Protein AF-A0A7X4AL90-F1 (afdb_monomer_lite)

pLDDT: mean 94.66, std 8.19, range [49.62, 98.81]

Secondary structure (DSSP, 8-state):
--TTHHHHHHHHHHHHHHHHHHHT--GGGTT--SSTT-TTSPPHHHHHHHHHHHHHHHHHHHH----SS-SS-SS--HHHHHHHHHHHHHHHHHHHHT--HHHHT-----S--

Foldseek 3Di:
DAPCVVVLVVLVVVLVVVLVVLVPDFQVQQQDFPDPPDPVTDGNLRVLVCVQVVVQCCCCQFVVDHPPDDSAFPDSGSVSSSVSSVSSSVSSSVVVVPDHPVSVVDDHDDDDD

Sequence (113 aa):
MAHYQFLIDTYETERLKVLSVWSMFKDEHLPFRPHPTDPRGRSVHEQMVHQCVSENLWFMSILGIDVGAPPLPENETRLAFIERYAEDSGKRLDALRDKDDPWWEERVTFFEE

Structure (mmCIF, N/CA/C/O backbone):
data_AF-A0A7X4AL90-F1
#
_entry.id   AF-A0A7X4AL90-F1
#
loop_
_atom_site.group_PDB
_atom_site.id
_atom_site.type_symbol
_atom_site.label_atom_id
_atom_site.label_alt_id
_atom_site.label_comp_id
_atom_site.label_asym_id
_atom_site.label_entity_id
_atom_site.label_seq_id
_atom_site.pdbx_PDB_ins_code
_atom_site.Cartn_x
_atom_site.Cartn_y
_atom_site.Cartn_z
_atom_site.occupancy
_atom_site.B_iso_or_equiv
_atom_site.auth_seq_id
_atom_site.auth_comp_id
_atom_site.auth_asym_id
_atom_site.auth_atom_id
_atom_site.pdbx_PDB_model_num
ATOM 1 N N . MET A 1 1 ? -24.783 4.398 11.345 1.00 63.50 1 MET A N 1
ATOM 2 C CA . MET A 1 1 ? -23.427 4.324 10.763 1.00 63.50 1 MET A CA 1
ATOM 3 C C . MET A 1 1 ? -22.461 4.570 11.899 1.00 63.50 1 MET A C 1
ATOM 5 O O . MET A 1 1 ? -22.766 5.441 12.708 1.00 63.50 1 MET A O 1
ATOM 9 N N . ALA A 1 2 ? -21.390 3.785 12.007 1.00 80.12 2 ALA A N 1
ATOM 10 C CA . ALA A 1 2 ? -20.322 4.081 12.961 1.00 80.12 2 ALA A CA 1
ATOM 11 C C . ALA A 1 2 ? -19.741 5.473 12.654 1.00 80.12 2 ALA A C 1
ATOM 13 O O . ALA A 1 2 ? -19.715 5.869 11.483 1.00 80.12 2 ALA A O 1
ATOM 14 N N . HIS A 1 3 ? -19.325 6.221 13.679 1.00 92.56 3 HIS A N 1
ATOM 15 C CA . HIS A 1 3 ? -18.919 7.628 13.556 1.00 92.56 3 HIS A CA 1
ATOM 16 C C . HIS A 1 3 ? -17.796 7.811 12.516 1.00 92.56 3 HIS A C 1
ATOM 18 O O . HIS A 1 3 ? -17.826 8.745 11.715 1.00 92.56 3 HIS A O 1
ATOM 24 N N . TYR A 1 4 ? -16.881 6.842 12.447 1.00 96.25 4 TYR A N 1
ATOM 25 C CA . TYR A 1 4 ? -15.702 6.860 11.578 1.00 96.25 4 TYR A CA 1
ATOM 26 C C . TYR A 1 4 ? -15.822 6.000 10.309 1.00 96.25 4 TYR A C 1
ATOM 28 O O . TYR A 1 4 ? -14.840 5.823 9.589 1.00 96.25 4 TYR A O 1
ATOM 36 N N . GLN A 1 5 ? -17.022 5.508 9.969 1.00 95.81 5 GLN A N 1
ATOM 37 C CA . GLN A 1 5 ? -17.236 4.646 8.793 1.00 95.81 5 GLN A CA 1
ATOM 38 C C . GLN A 1 5 ? -16.711 5.270 7.488 1.00 95.81 5 GLN A C 1
ATOM 40 O O . GLN A 1 5 ? -16.151 4.574 6.647 1.00 95.81 5 GLN A O 1
ATOM 45 N N . PHE A 1 6 ? -16.830 6.591 7.333 1.00 96.44 6 PHE A N 1
ATOM 46 C CA . PHE A 1 6 ? -16.374 7.286 6.128 1.00 96.44 6 PHE A CA 1
ATOM 47 C C . PHE A 1 6 ? -14.857 7.159 5.890 1.00 96.44 6 PHE A C 1
ATOM 49 O O . PHE A 1 6 ? -14.424 7.186 4.738 1.00 96.44 6 PHE A O 1
ATOM 56 N N . LEU A 1 7 ? -14.045 7.010 6.947 1.00 97.00 7 LEU A N 1
ATOM 57 C CA . LEU A 1 7 ? -12.599 6.788 6.825 1.00 97.00 7 LEU A CA 1
ATOM 58 C C . LEU A 1 7 ? -12.312 5.396 6.257 1.00 97.00 7 LEU A C 1
ATOM 60 O O . LEU A 1 7 ? -11.470 5.253 5.371 1.00 97.00 7 LEU A O 1
ATOM 64 N N . ILE A 1 8 ? -13.061 4.394 6.721 1.00 97.94 8 ILE A N 1
ATOM 65 C CA . ILE A 1 8 ? -12.981 3.009 6.245 1.00 97.94 8 ILE A CA 1
ATOM 66 C C . ILE A 1 8 ? -13.399 2.941 4.772 1.00 97.94 8 ILE A C 1
ATOM 68 O O . ILE A 1 8 ? -12.663 2.395 3.953 1.00 97.94 8 ILE A O 1
ATOM 72 N N . ASP A 1 9 ? -14.529 3.558 4.417 1.00 98.25 9 ASP A N 1
ATOM 73 C CA . ASP A 1 9 ? -15.033 3.599 3.038 1.00 98.25 9 ASP A CA 1
ATOM 74 C C . ASP A 1 9 ? -14.050 4.332 2.103 1.00 98.25 9 ASP A C 1
ATOM 76 O O . ASP A 1 9 ? -13.812 3.924 0.961 1.00 98.25 9 ASP A O 1
ATOM 80 N N . THR A 1 10 ? -13.426 5.407 2.598 1.00 98.25 10 THR A N 1
ATOM 81 C CA . THR A 1 10 ? -12.379 6.124 1.859 1.00 98.25 10 THR A CA 1
ATOM 82 C C . THR A 1 10 ? -11.189 5.206 1.610 1.00 98.25 10 THR A C 1
ATOM 84 O O . THR A 1 10 ? -10.794 5.034 0.461 1.00 98.25 10 THR A O 1
ATOM 87 N N . TYR A 1 11 ? -10.656 4.549 2.641 1.00 98.38 11 TYR A N 1
ATOM 88 C CA . TYR A 1 11 ? -9.535 3.623 2.476 1.00 98.38 11 TYR A CA 1
ATOM 89 C C . TYR A 1 11 ? -9.873 2.466 1.521 1.00 98.38 11 TYR A C 1
ATOM 91 O O . TYR A 1 11 ? -9.080 2.137 0.635 1.00 98.38 11 TYR A O 1
ATOM 99 N N . GLU A 1 12 ? -11.081 1.902 1.632 1.00 98.56 12 GLU A N 1
ATOM 100 C CA . GLU A 1 12 ? -11.575 0.851 0.741 1.00 98.56 12 GLU A CA 1
ATOM 101 C C . GLU A 1 12 ? -11.578 1.283 -0.729 1.00 98.56 12 GLU A C 1
ATOM 103 O O . GLU A 1 12 ? -11.181 0.503 -1.597 1.00 98.56 12 GLU A O 1
ATOM 108 N N . THR A 1 13 ? -11.993 2.514 -1.024 1.00 98.50 13 THR A N 1
ATOM 109 C CA . THR A 1 13 ? -12.009 3.012 -2.405 1.00 98.50 13 THR A CA 1
ATOM 110 C C . THR A 1 13 ? -10.625 3.439 -2.895 1.00 98.50 13 THR A C 1
ATOM 112 O O . THR A 1 13 ? -10.277 3.146 -4.041 1.00 98.50 13 THR A O 1
ATOM 115 N N . GLU A 1 14 ? -9.804 4.075 -2.057 1.00 98.62 14 GLU A N 1
ATOM 116 C CA . GLU A 1 14 ? -8.461 4.528 -2.438 1.00 98.62 14 GLU A CA 1
ATOM 117 C C . GLU A 1 14 ? -7.518 3.354 -2.745 1.00 98.62 14 GLU A C 1
ATOM 119 O O . GLU A 1 14 ? -6.830 3.393 -3.769 1.00 98.62 14 GLU A O 1
ATOM 124 N N . ARG A 1 15 ? -7.555 2.251 -1.976 1.00 98.50 15 ARG A N 1
ATOM 125 C CA . ARG A 1 15 ? -6.749 1.053 -2.304 1.00 98.50 15 ARG A CA 1
ATOM 126 C C . ARG A 1 15 ? -7.088 0.488 -3.687 1.00 98.50 15 ARG A C 1
ATOM 128 O O . ARG A 1 15 ? -6.202 0.083 -4.439 1.00 98.50 15 ARG A O 1
ATOM 135 N N . LEU A 1 16 ? -8.371 0.503 -4.065 1.00 98.62 16 LEU A N 1
ATOM 136 C CA . LEU A 1 16 ? -8.823 0.013 -5.369 1.00 98.62 16 LEU A CA 1
ATOM 137 C C . LEU A 1 16 ? -8.396 0.949 -6.503 1.00 98.62 16 LEU A C 1
ATOM 139 O O . LEU A 1 16 ? -8.043 0.473 -7.581 1.00 98.62 16 LEU A O 1
ATOM 143 N N . LYS A 1 17 ? -8.367 2.266 -6.269 1.00 98.75 17 LYS A N 1
ATOM 144 C CA . LYS A 1 17 ? -7.841 3.236 -7.243 1.00 98.75 17 LYS A CA 1
ATOM 145 C C . LYS A 1 17 ? -6.348 3.028 -7.485 1.00 98.75 17 LYS A C 1
ATOM 147 O O . LYS A 1 17 ? -5.935 3.020 -8.643 1.00 98.75 17 LYS A O 1
ATOM 152 N N . VAL A 1 18 ? -5.561 2.794 -6.432 1.00 98.62 18 VAL A N 1
ATOM 153 C CA . VAL A 1 18 ? -4.129 2.462 -6.553 1.00 98.62 18 VAL A CA 1
ATOM 154 C C . VAL A 1 18 ? -3.943 1.213 -7.417 1.00 98.62 18 VAL A C 1
ATOM 156 O O . VAL A 1 18 ? -3.253 1.270 -8.436 1.00 98.62 18 VAL A O 1
ATOM 159 N N . LEU A 1 19 ? -4.631 0.116 -7.080 1.00 98.62 19 LEU A N 1
ATOM 160 C CA . LEU A 1 19 ? -4.582 -1.135 -7.847 1.00 98.62 19 LEU A CA 1
ATOM 161 C C . LEU A 1 19 ? -5.017 -0.943 -9.307 1.00 98.62 19 LEU A C 1
ATOM 163 O O . LEU A 1 19 ? -4.373 -1.455 -10.225 1.00 98.62 19 LEU A O 1
ATOM 167 N N . SER A 1 20 ? -6.076 -0.162 -9.538 1.00 98.56 20 SER A N 1
ATOM 168 C CA . SER A 1 20 ? -6.559 0.162 -10.880 1.00 98.56 20 SER A CA 1
ATOM 169 C C . SER A 1 20 ? -5.498 0.904 -11.689 1.00 98.56 20 SER A C 1
ATOM 171 O O . SER A 1 20 ? -5.243 0.528 -12.831 1.00 98.56 20 SER A O 1
ATOM 173 N N . VAL A 1 21 ? -4.842 1.917 -11.117 1.00 98.38 21 VAL A N 1
ATOM 174 C CA . VAL A 1 21 ? -3.761 2.652 -11.792 1.00 98.38 21 VAL A CA 1
ATOM 175 C C . VAL A 1 21 ? -2.581 1.726 -12.089 1.00 98.38 21 VAL A C 1
ATOM 177 O O . VAL A 1 21 ? -2.056 1.733 -13.200 1.00 98.38 21 VAL A O 1
ATOM 180 N N . TRP A 1 22 ? -2.189 0.872 -11.143 1.00 98.56 22 TRP A N 1
ATOM 181 C CA . TRP A 1 22 ? -1.081 -0.070 -11.334 1.00 98.56 22 TRP A CA 1
ATOM 182 C C . TRP A 1 22 ? -1.365 -1.096 -12.433 1.00 98.56 22 TRP A C 1
ATOM 184 O O . TRP A 1 22 ? -0.461 -1.480 -13.181 1.00 98.56 22 TRP A O 1
ATOM 194 N N . SER A 1 23 ? -2.630 -1.493 -12.593 1.00 98.00 23 SER A N 1
ATOM 195 C CA . SER A 1 23 ? -3.056 -2.413 -13.650 1.00 98.00 23 SER A CA 1
ATOM 196 C C . SER A 1 23 ? -2.869 -1.858 -15.069 1.00 98.00 23 SER A C 1
ATOM 198 O O . SER A 1 23 ? -2.767 -2.640 -16.011 1.00 98.00 23 SER A O 1
ATOM 200 N N . MET A 1 24 ? -2.762 -0.533 -15.222 1.00 98.25 24 MET A N 1
ATOM 201 C CA . MET A 1 24 ? -2.565 0.132 -16.516 1.00 98.25 24 MET A CA 1
ATOM 202 C C . MET A 1 24 ? -1.110 0.079 -17.008 1.00 98.25 24 MET A C 1
ATOM 204 O O . MET A 1 24 ? -0.840 0.388 -18.170 1.00 98.25 24 MET A O 1
ATOM 208 N N . PHE A 1 25 ? -0.161 -0.295 -16.146 1.00 98.06 25 PHE A N 1
ATOM 209 C CA . PHE A 1 25 ? 1.246 -0.423 -16.513 1.00 98.06 25 PHE A CA 1
ATOM 210 C C . PHE A 1 25 ? 1.592 -1.837 -16.994 1.00 98.06 25 PHE A C 1
ATOM 212 O O . PHE A 1 25 ? 0.819 -2.784 -16.869 1.00 98.06 25 PHE A O 1
ATOM 219 N N . LYS A 1 26 ? 2.801 -1.978 -17.530 1.00 98.31 26 LYS A N 1
ATOM 220 C CA . LYS A 1 26 ? 3.466 -3.246 -17.840 1.00 98.31 26 LYS A CA 1
ATOM 221 C C . LYS A 1 26 ? 4.832 -3.244 -17.165 1.00 98.31 26 LYS A C 1
ATOM 223 O O . LYS A 1 26 ? 5.321 -2.171 -16.810 1.00 98.31 26 LYS A O 1
ATOM 228 N N . ASP A 1 27 ? 5.472 -4.404 -17.059 1.00 98.56 27 ASP A N 1
ATOM 229 C CA . ASP A 1 27 ? 6.815 -4.501 -16.470 1.00 98.56 27 ASP A CA 1
ATOM 230 C C . ASP A 1 27 ? 7.836 -3.603 -17.194 1.00 98.56 27 ASP A C 1
ATOM 232 O O . ASP A 1 27 ? 8.637 -2.928 -16.556 1.00 98.56 27 ASP A O 1
ATOM 236 N N . GLU A 1 28 ? 7.730 -3.477 -18.522 1.00 98.38 28 GLU A N 1
ATOM 237 C CA . GLU A 1 28 ? 8.573 -2.581 -19.334 1.00 98.38 28 GLU A CA 1
ATOM 238 C C . GLU A 1 28 ? 8.415 -1.084 -18.993 1.00 98.38 28 GLU A C 1
ATOM 240 O O . GLU A 1 28 ? 9.302 -0.286 -19.291 1.00 98.38 28 GLU A O 1
ATOM 245 N N . HIS A 1 29 ? 7.312 -0.687 -18.346 1.00 98.06 29 HIS A N 1
ATOM 246 C CA . HIS A 1 29 ? 7.067 0.696 -17.925 1.00 98.06 29 HIS A CA 1
ATOM 247 C C . HIS A 1 29 ? 7.623 1.006 -16.529 1.00 98.06 29 HIS A C 1
ATOM 249 O O . HIS A 1 29 ? 7.748 2.179 -16.183 1.00 98.06 29 HIS A O 1
ATOM 255 N N . LEU A 1 30 ? 7.965 -0.005 -15.722 1.00 98.00 30 LEU A N 1
ATOM 256 C CA . LEU A 1 30 ? 8.472 0.180 -14.358 1.00 98.00 30 LEU A CA 1
ATOM 257 C C . LEU A 1 30 ? 9.668 1.149 -14.246 1.00 98.00 30 LEU A C 1
ATOM 259 O O . LEU A 1 30 ? 9.648 1.991 -13.342 1.00 98.00 30 LEU A O 1
ATOM 263 N N . PRO A 1 31 ? 10.673 1.127 -15.148 1.00 96.38 31 PRO A N 1
ATOM 264 C CA . PRO A 1 31 ? 11.797 2.058 -15.071 1.00 96.38 31 PRO A CA 1
ATOM 265 C C . PRO A 1 31 ? 11.479 3.466 -15.599 1.00 96.38 31 PRO A C 1
ATOM 267 O O . PRO A 1 31 ? 12.319 4.357 -15.462 1.00 96.38 31 PRO A O 1
ATOM 270 N N . PHE A 1 32 ? 10.307 3.698 -16.208 1.00 95.50 32 PHE A N 1
ATOM 271 C CA . PHE A 1 32 ? 9.968 4.996 -16.793 1.00 95.50 32 PHE A CA 1
ATOM 272 C C . PHE A 1 32 ? 9.973 6.095 -15.728 1.00 95.50 32 PHE A C 1
ATOM 274 O O . PHE A 1 32 ? 9.293 5.982 -14.706 1.00 95.50 32 PHE A O 1
ATOM 281 N N . ARG A 1 33 ? 10.698 7.184 -16.007 1.00 94.50 33 ARG A N 1
ATOM 282 C CA . ARG A 1 33 ? 10.691 8.420 -15.216 1.00 94.50 33 ARG A CA 1
ATOM 283 C C . ARG A 1 33 ? 10.067 9.547 -16.042 1.00 94.50 33 ARG A C 1
ATOM 285 O O . ARG A 1 33 ? 10.457 9.703 -17.199 1.00 94.50 33 ARG A O 1
ATOM 292 N N . PRO A 1 34 ? 9.188 10.385 -15.458 1.00 90.56 34 PRO A N 1
ATOM 293 C CA . PRO A 1 34 ? 8.608 11.527 -16.168 1.00 90.56 34 PRO A CA 1
ATOM 294 C C . PRO A 1 34 ?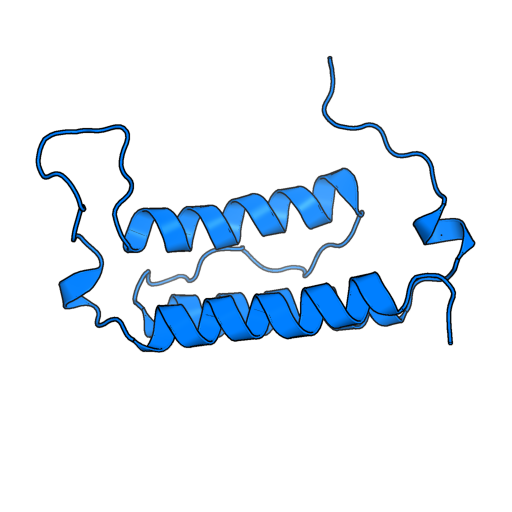 9.648 12.505 -16.728 1.00 90.56 34 PRO A C 1
ATOM 296 O O . PRO A 1 34 ? 9.463 13.044 -17.815 1.00 90.56 34 PRO A O 1
ATOM 299 N N . HIS A 1 35 ? 10.750 12.720 -16.001 1.00 91.69 35 HIS A N 1
ATOM 300 C CA . HIS A 1 35 ? 11.881 13.518 -16.462 1.00 91.69 35 HIS A CA 1
ATOM 301 C C . HIS A 1 35 ? 13.167 12.682 -16.356 1.00 91.69 35 HIS A C 1
ATOM 303 O O . HIS A 1 35 ? 13.513 12.248 -15.255 1.00 91.69 35 HIS A O 1
ATOM 309 N N . PRO A 1 36 ? 13.893 12.442 -17.465 1.00 84.69 36 PRO A N 1
ATOM 310 C CA . PRO A 1 36 ? 14.969 11.448 -17.514 1.00 84.69 36 PRO A CA 1
ATOM 311 C C . PRO A 1 36 ? 16.187 11.811 -16.657 1.00 84.69 36 PRO A C 1
ATOM 313 O O . PRO A 1 36 ? 16.951 10.930 -16.277 1.00 84.69 36 PRO A O 1
ATOM 316 N N . THR A 1 37 ? 16.376 13.095 -16.351 1.00 88.50 37 THR A N 1
ATOM 317 C CA . THR A 1 37 ? 17.543 13.597 -15.609 1.00 88.50 37 THR A CA 1
ATOM 318 C C . THR A 1 37 ? 17.188 14.298 -14.300 1.00 88.50 37 THR A C 1
ATOM 320 O O . THR A 1 37 ? 18.091 14.778 -13.623 1.00 88.50 37 THR A O 1
ATOM 323 N N . ASP A 1 38 ? 15.902 14.382 -13.929 1.00 90.56 38 ASP A N 1
ATOM 324 C CA . ASP A 1 38 ? 15.511 15.000 -12.655 1.00 90.56 38 ASP A CA 1
ATOM 325 C C . ASP A 1 38 ? 15.379 13.899 -11.595 1.00 90.56 38 ASP A C 1
ATOM 327 O O . ASP A 1 38 ? 14.434 13.104 -11.661 1.00 90.56 38 ASP A O 1
ATOM 331 N N . PRO A 1 39 ? 16.294 13.830 -10.614 1.00 84.00 39 PRO A N 1
ATOM 332 C CA . PRO A 1 39 ? 16.271 12.781 -9.604 1.00 84.00 39 PRO A CA 1
ATOM 333 C C . PRO A 1 39 ? 15.108 12.927 -8.611 1.00 84.00 39 PRO A C 1
ATOM 335 O O . PRO A 1 39 ? 14.835 11.991 -7.867 1.00 84.00 39 PRO A O 1
ATOM 338 N N . ARG A 1 40 ? 14.404 14.069 -8.581 1.00 89.44 40 ARG A N 1
ATOM 339 C CA . ARG A 1 40 ? 13.266 14.288 -7.669 1.00 89.44 40 ARG A CA 1
ATOM 340 C C . ARG A 1 40 ? 12.021 13.509 -8.089 1.00 89.44 40 ARG A C 1
ATOM 342 O O . ARG A 1 40 ? 11.214 13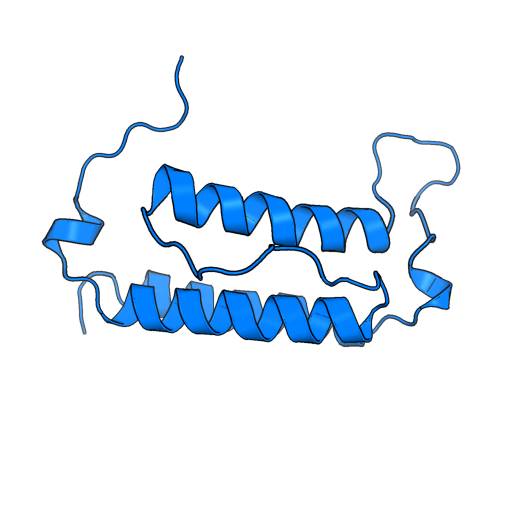.142 -7.240 1.00 89.44 40 ARG A O 1
ATOM 349 N N . GLY A 1 41 ? 11.838 13.290 -9.392 1.00 90.81 41 GLY A N 1
ATOM 350 C CA . GLY A 1 41 ? 10.715 12.516 -9.917 1.00 90.81 41 GLY A CA 1
ATOM 351 C C . GLY A 1 41 ? 10.978 11.025 -9.758 1.00 90.81 41 GLY A C 1
ATOM 352 O O . GLY A 1 41 ? 12.060 10.574 -10.117 1.00 90.81 41 GLY A O 1
ATOM 353 N N . ARG A 1 42 ? 10.003 10.264 -9.252 1.00 94.44 42 ARG A N 1
ATOM 354 C CA . ARG A 1 42 ? 10.111 8.806 -9.096 1.00 94.44 42 ARG A CA 1
ATOM 355 C C . ARG A 1 42 ? 9.748 8.056 -10.374 1.00 94.44 42 ARG A C 1
ATOM 357 O O . ARG A 1 42 ? 8.890 8.512 -11.133 1.00 94.44 42 ARG A O 1
ATOM 364 N N . SER A 1 43 ? 10.374 6.902 -10.589 1.00 96.88 43 SER A N 1
ATOM 365 C CA . SER A 1 43 ? 9.894 5.931 -11.574 1.00 96.88 43 SER A CA 1
ATOM 366 C C . SER A 1 43 ? 8.589 5.267 -11.121 1.00 96.88 43 SER A C 1
ATOM 368 O O . SER A 1 43 ? 8.205 5.362 -9.953 1.00 96.88 43 SER A O 1
ATOM 370 N N . VAL A 1 44 ? 7.902 4.567 -12.029 1.00 97.38 44 VAL A N 1
ATOM 371 C CA . VAL A 1 44 ? 6.708 3.775 -11.672 1.00 97.38 44 VAL A CA 1
ATOM 372 C C . VAL A 1 44 ? 7.057 2.731 -10.604 1.00 97.38 44 VAL A C 1
ATOM 374 O O . VAL A 1 44 ? 6.336 2.600 -9.619 1.00 97.38 44 VAL A O 1
ATOM 377 N N . HIS A 1 45 ? 8.202 2.059 -10.756 1.00 98.25 45 HIS A N 1
ATOM 378 C CA . HIS A 1 45 ? 8.738 1.124 -9.769 1.00 98.25 45 HIS A CA 1
ATOM 379 C C . HIS A 1 45 ? 8.918 1.764 -8.386 1.00 98.25 45 HIS A C 1
ATOM 381 O O . HIS A 1 45 ? 8.406 1.271 -7.386 1.00 98.25 45 HIS A O 1
ATOM 387 N N . GLU A 1 46 ? 9.605 2.907 -8.330 1.00 97.62 46 GLU A N 1
ATOM 388 C CA . GLU A 1 46 ? 9.866 3.624 -7.079 1.00 97.62 46 GLU A CA 1
ATOM 389 C C . GLU A 1 46 ? 8.572 4.098 -6.403 1.00 97.62 46 GLU A C 1
ATOM 391 O O . GLU A 1 46 ? 8.513 4.145 -5.176 1.00 97.62 46 GLU A O 1
ATOM 396 N N . GLN A 1 47 ? 7.526 4.426 -7.171 1.00 97.81 47 GLN A N 1
ATOM 397 C CA . GLN A 1 47 ? 6.208 4.736 -6.611 1.00 97.81 47 GLN A CA 1
ATOM 398 C C . GLN A 1 47 ? 5.533 3.502 -5.997 1.00 97.81 47 GLN A C 1
ATOM 400 O O . GLN A 1 47 ? 4.959 3.617 -4.917 1.00 97.81 47 GLN A O 1
ATOM 405 N N . MET A 1 48 ? 5.619 2.330 -6.639 1.00 98.62 48 MET A N 1
ATOM 406 C CA . MET A 1 48 ? 5.066 1.081 -6.092 1.00 98.62 48 MET A CA 1
ATOM 407 C C . MET A 1 48 ? 5.772 0.674 -4.795 1.00 98.62 48 MET A C 1
ATOM 409 O O . MET A 1 48 ? 5.105 0.406 -3.793 1.00 98.62 48 MET A O 1
ATOM 413 N N . VAL A 1 49 ? 7.109 0.720 -4.786 1.00 98.62 49 VAL A N 1
ATOM 414 C CA . VAL A 1 49 ? 7.928 0.480 -3.586 1.00 98.62 49 VAL A CA 1
ATOM 415 C C . VAL A 1 49 ? 7.546 1.454 -2.475 1.00 98.62 49 VAL A C 1
ATOM 417 O O . VAL A 1 49 ? 7.254 1.034 -1.356 1.00 98.62 49 VAL A O 1
ATOM 420 N N . HIS A 1 50 ? 7.505 2.754 -2.782 1.00 97.94 50 HIS A N 1
ATOM 421 C CA . HIS A 1 50 ? 7.163 3.780 -1.804 1.00 97.94 50 HIS A CA 1
ATOM 422 C C . HIS A 1 50 ? 5.764 3.570 -1.223 1.00 97.94 50 HIS A C 1
ATOM 424 O O . HIS A 1 50 ? 5.615 3.608 -0.008 1.00 97.94 50 HIS A O 1
ATOM 430 N N . GLN A 1 51 ? 4.748 3.319 -2.054 1.00 98.50 51 GLN A N 1
ATOM 431 C CA . GLN A 1 51 ? 3.391 3.074 -1.564 1.00 98.50 51 GLN A CA 1
ATOM 432 C C . GLN A 1 51 ? 3.353 1.883 -0.601 1.00 98.50 51 GLN A C 1
ATOM 434 O O . GLN A 1 51 ? 2.816 2.011 0.496 1.00 98.50 51 GLN A O 1
ATOM 439 N N . CYS A 1 52 ? 3.956 0.749 -0.974 1.00 98.56 52 CYS A N 1
ATOM 440 C CA . CYS A 1 52 ? 3.944 -0.454 -0.145 1.00 98.56 52 CYS A CA 1
ATOM 441 C C . CYS A 1 52 ? 4.655 -0.238 1.199 1.00 98.56 52 CYS A C 1
ATOM 443 O O . CYS A 1 52 ? 4.114 -0.575 2.252 1.00 98.56 52 CYS A O 1
ATOM 445 N N . VAL A 1 53 ? 5.855 0.348 1.173 1.00 98.31 53 VAL A N 1
ATOM 446 C CA . VAL A 1 53 ? 6.682 0.543 2.373 1.00 98.31 53 VAL A CA 1
ATOM 447 C C . VAL A 1 53 ? 6.113 1.638 3.270 1.00 98.31 53 VAL A C 1
ATOM 449 O O . VAL A 1 53 ? 5.954 1.419 4.469 1.00 98.31 53 VAL A O 1
ATOM 452 N N . SER A 1 54 ? 5.789 2.808 2.715 1.00 97.19 54 SER A N 1
ATOM 453 C CA . SER A 1 54 ? 5.296 3.940 3.503 1.00 97.19 54 SER A CA 1
ATOM 454 C C . SER A 1 54 ? 3.940 3.647 4.131 1.00 97.19 54 SER A C 1
ATOM 456 O O . SER A 1 54 ? 3.750 3.960 5.302 1.00 97.19 54 SER A O 1
ATOM 458 N N . GLU A 1 55 ? 3.018 3.013 3.401 1.00 97.75 55 GLU A N 1
ATOM 459 C CA . GLU A 1 55 ? 1.723 2.632 3.969 1.00 97.75 55 GLU A CA 1
ATOM 460 C C . GLU A 1 55 ? 1.891 1.586 5.076 1.00 97.75 55 GLU A C 1
ATOM 462 O O . GLU A 1 55 ? 1.280 1.714 6.133 1.00 97.75 55 GLU A O 1
ATOM 467 N N . ASN A 1 56 ? 2.766 0.593 4.887 1.00 98.19 56 ASN A N 1
ATOM 468 C CA . ASN A 1 56 ? 3.042 -0.393 5.927 1.00 98.19 56 ASN A CA 1
ATOM 469 C C . ASN A 1 56 ? 3.577 0.248 7.211 1.00 98.19 56 ASN A C 1
ATOM 471 O O . ASN A 1 56 ? 3.053 -0.006 8.292 1.00 98.19 56 ASN A O 1
ATOM 475 N N . LEU A 1 57 ? 4.587 1.113 7.090 1.00 95.94 57 LEU A N 1
ATOM 476 C CA . LEU A 1 57 ? 5.157 1.819 8.236 1.00 95.94 57 LEU A CA 1
ATOM 477 C C . LEU A 1 57 ? 4.133 2.734 8.906 1.00 95.94 57 LEU A C 1
ATOM 479 O O . LEU A 1 57 ? 4.105 2.817 10.128 1.00 95.94 57 LEU A O 1
ATOM 483 N N . TRP A 1 58 ? 3.269 3.390 8.133 1.00 94.44 58 TRP A N 1
ATOM 484 C CA . TRP A 1 58 ? 2.200 4.209 8.692 1.00 94.44 58 TRP A CA 1
ATOM 485 C C . TRP A 1 58 ? 1.217 3.381 9.523 1.00 94.44 58 TRP A C 1
ATOM 487 O O . TRP A 1 58 ? 0.933 3.724 10.668 1.00 94.44 58 TRP A O 1
ATOM 497 N N . PHE A 1 59 ? 0.722 2.271 8.970 1.00 96.50 59 PHE A N 1
ATOM 498 C CA . PHE A 1 59 ? -0.215 1.400 9.676 1.00 96.50 59 PHE A CA 1
ATOM 499 C C . PHE A 1 59 ? 0.409 0.787 10.930 1.00 96.50 59 PHE A C 1
ATOM 501 O O . PHE A 1 59 ? -0.240 0.778 11.971 1.00 96.50 59 PHE A O 1
ATOM 508 N N . MET A 1 60 ? 1.668 0.353 10.871 1.00 95.56 60 MET A N 1
ATOM 509 C CA . MET A 1 60 ? 2.356 -0.200 12.038 1.00 95.56 60 MET A CA 1
ATOM 510 C C . MET A 1 60 ? 2.623 0.862 13.110 1.00 95.56 60 MET A C 1
ATOM 512 O O . MET A 1 60 ? 2.299 0.646 14.274 1.00 95.56 60 MET A O 1
ATOM 516 N N . SER A 1 61 ? 3.199 2.005 12.732 1.00 91.56 61 SER A N 1
ATOM 517 C CA . SER A 1 61 ? 3.695 2.995 13.697 1.00 91.56 61 SER A CA 1
ATOM 518 C C . SER A 1 61 ? 2.614 3.928 14.234 1.00 91.56 61 SER A C 1
ATOM 520 O O . SER A 1 61 ? 2.704 4.346 15.382 1.00 91.56 61 SER A O 1
ATOM 522 N N . ILE A 1 62 ? 1.618 4.282 13.417 1.00 90.44 62 ILE A 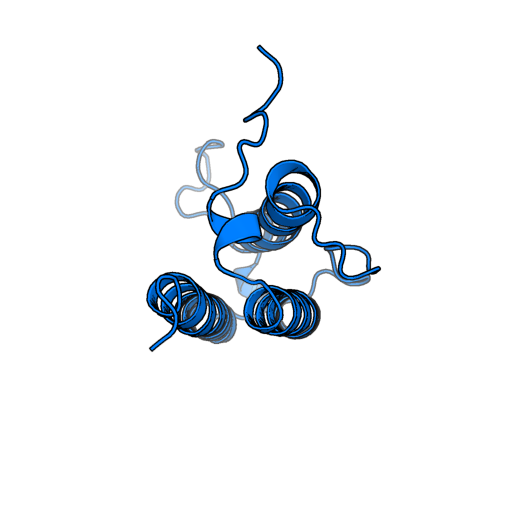N 1
ATOM 523 C CA . ILE A 1 62 ? 0.581 5.260 13.788 1.00 90.44 62 ILE A CA 1
ATOM 524 C C . ILE A 1 62 ? -0.722 4.565 14.176 1.00 90.44 62 ILE A C 1
ATOM 526 O O . ILE A 1 62 ? -1.387 5.000 15.108 1.00 90.44 62 ILE A O 1
ATOM 530 N N . LEU A 1 63 ? -1.088 3.485 13.480 1.00 93.25 63 LEU A N 1
ATOM 531 C CA . LEU A 1 63 ? -2.354 2.781 13.715 1.00 93.25 63 LEU A CA 1
ATOM 532 C C . LEU A 1 63 ? -2.176 1.474 14.505 1.00 93.25 63 LEU A C 1
ATOM 534 O O . LEU A 1 63 ? -3.163 0.840 14.865 1.00 93.25 63 LEU A O 1
ATOM 538 N N . GLY A 1 64 ? -0.945 1.033 14.782 1.00 94.69 64 GLY A N 1
ATOM 539 C CA . GLY A 1 64 ? -0.699 -0.227 15.491 1.00 94.69 64 GLY A CA 1
ATOM 540 C C . GLY A 1 64 ? -1.265 -1.463 14.776 1.00 94.69 64 GLY A C 1
ATOM 541 O O . GLY A 1 64 ? -1.602 -2.451 15.426 1.00 94.69 64 GLY A O 1
ATOM 542 N N . ILE A 1 65 ? -1.423 -1.407 13.450 1.00 97.38 65 ILE A N 1
ATOM 543 C CA . ILE A 1 65 ? -1.939 -2.502 12.623 1.00 97.38 65 ILE A CA 1
ATOM 544 C C . ILE A 1 65 ? -0.770 -3.123 11.860 1.00 97.38 65 ILE A C 1
ATOM 546 O O . ILE A 1 65 ? -0.201 -2.509 10.957 1.00 97.38 65 ILE A O 1
ATOM 550 N N . ASP A 1 66 ? -0.449 -4.366 12.209 1.00 97.81 66 ASP A N 1
ATOM 551 C CA . ASP A 1 66 ? 0.533 -5.197 11.516 1.00 97.81 66 ASP A CA 1
ATOM 552 C C . ASP A 1 66 ? -0.182 -6.325 10.756 1.00 97.81 66 ASP A C 1
ATOM 554 O O . ASP A 1 66 ? -1.018 -7.038 11.313 1.00 97.81 66 ASP A O 1
ATOM 558 N N . VAL A 1 67 ? 0.141 -6.476 9.471 1.00 97.62 67 VAL A N 1
ATOM 559 C CA . VAL A 1 67 ? -0.408 -7.527 8.596 1.00 97.62 67 VAL A CA 1
ATOM 560 C C . VAL A 1 67 ? 0.431 -8.810 8.600 1.00 97.62 67 VAL A C 1
ATOM 562 O O . VAL A 1 67 ? 0.039 -9.797 7.971 1.00 97.62 67 VAL A O 1
ATOM 565 N N . GLY A 1 68 ? 1.574 -8.809 9.294 1.00 97.19 68 GLY A N 1
ATOM 566 C CA . GLY A 1 68 ? 2.435 -9.973 9.498 1.00 97.19 68 GLY A CA 1
ATOM 567 C C . GLY A 1 68 ? 3.190 -10.431 8.248 1.00 97.19 68 GLY A C 1
ATOM 568 O O . GLY A 1 68 ? 3.549 -11.605 8.153 1.00 97.19 68 GLY A O 1
ATOM 569 N N . ALA A 1 69 ? 3.405 -9.541 7.276 1.00 96.06 69 ALA A N 1
ATOM 570 C CA . ALA A 1 69 ? 4.073 -9.846 6.013 1.00 96.06 69 ALA A CA 1
ATOM 571 C C . ALA A 1 69 ? 5.083 -8.750 5.624 1.00 96.06 69 ALA A C 1
ATOM 573 O O . ALA A 1 69 ? 4.888 -7.583 5.971 1.00 96.06 69 ALA A O 1
ATOM 574 N N . PRO A 1 70 ? 6.160 -9.089 4.886 1.00 97.38 70 PRO A N 1
ATOM 575 C CA . PRO A 1 70 ? 7.022 -8.082 4.278 1.00 97.38 70 PRO A CA 1
ATOM 576 C C . PRO A 1 70 ? 6.217 -7.214 3.298 1.00 97.38 70 PRO A C 1
ATOM 578 O O . PRO A 1 70 ? 5.487 -7.774 2.479 1.00 97.38 70 PRO A O 1
ATOM 581 N N . PRO A 1 71 ? 6.381 -5.877 3.310 1.00 97.12 71 PRO A N 1
ATOM 582 C CA . PRO A 1 71 ? 5.564 -4.986 2.486 1.00 97.12 71 PRO A CA 1
ATOM 583 C C . PRO A 1 71 ? 5.864 -5.095 0.988 1.00 97.12 71 PRO A C 1
ATOM 585 O O . PRO A 1 71 ? 5.049 -4.690 0.167 1.00 97.12 71 PRO A O 1
ATOM 588 N N . LEU A 1 72 ? 7.038 -5.609 0.616 1.00 98.56 72 LEU A N 1
ATOM 589 C CA . LEU A 1 72 ? 7.450 -5.767 -0.776 1.00 98.56 72 LEU A CA 1
ATOM 590 C C . LEU A 1 72 ? 7.282 -7.222 -1.231 1.00 98.56 72 LEU A C 1
ATOM 592 O O . LEU A 1 72 ? 7.460 -8.146 -0.429 1.00 98.56 72 LEU A O 1
ATOM 596 N N . PRO A 1 73 ? 6.941 -7.450 -2.510 1.00 98.25 73 PRO A N 1
ATOM 597 C CA . PRO A 1 73 ? 6.994 -8.785 -3.085 1.00 98.25 73 PRO A CA 1
ATOM 598 C C . PRO A 1 73 ? 8.444 -9.287 -3.169 1.00 98.25 73 PRO A C 1
ATOM 600 O O . PRO A 1 73 ? 9.381 -8.500 -3.250 1.00 98.25 73 PRO A O 1
ATOM 603 N N . GLU A 1 74 ? 8.631 -10.607 -3.216 1.00 97.06 74 GLU A N 1
ATOM 604 C CA . GLU A 1 74 ? 9.962 -11.213 -3.402 1.00 97.06 74 GLU A CA 1
ATOM 605 C C . GLU A 1 74 ? 10.564 -10.874 -4.775 1.00 97.06 74 GLU A C 1
ATOM 607 O O . GLU A 1 74 ? 11.763 -10.640 -4.898 1.00 97.06 74 GLU A O 1
ATOM 612 N N . ASN A 1 75 ? 9.715 -10.812 -5.805 1.00 97.56 75 ASN A N 1
ATOM 613 C CA . ASN A 1 75 ? 10.087 -10.385 -7.148 1.00 97.56 75 ASN A CA 1
ATOM 614 C C . ASN A 1 75 ? 9.327 -9.106 -7.490 1.00 97.56 75 ASN A C 1
ATOM 616 O O . ASN A 1 75 ? 8.101 -9.125 -7.558 1.00 97.56 75 ASN A O 1
ATOM 620 N N . GLU A 1 76 ? 10.038 -8.019 -7.768 1.00 98.19 76 GLU A N 1
ATOM 621 C CA . GLU A 1 76 ? 9.468 -6.687 -8.018 1.00 98.19 76 GLU A CA 1
ATOM 622 C C . GLU A 1 76 ? 8.886 -6.527 -9.441 1.00 98.19 76 GLU A C 1
ATOM 624 O O . GLU A 1 76 ? 9.145 -5.566 -10.164 1.00 98.19 76 GLU A O 1
ATOM 629 N N . THR A 1 77 ? 8.068 -7.496 -9.860 1.00 98.62 77 THR A N 1
ATOM 630 C CA . THR A 1 77 ? 7.237 -7.396 -11.069 1.00 98.62 77 THR A CA 1
ATOM 631 C C . THR A 1 77 ? 5.950 -6.638 -10.762 1.00 98.62 77 THR A C 1
ATOM 633 O O . THR A 1 77 ? 5.448 -6.656 -9.636 1.00 98.62 77 THR A O 1
ATOM 636 N N . ARG A 1 78 ? 5.348 -6.023 -11.781 1.00 98.38 78 ARG A N 1
ATOM 637 C CA . ARG A 1 78 ? 4.073 -5.307 -11.661 1.00 98.38 78 ARG A CA 1
ATOM 638 C C . ARG A 1 78 ? 2.984 -6.189 -11.049 1.00 98.38 78 ARG A C 1
ATOM 640 O O . ARG A 1 78 ? 2.235 -5.721 -10.196 1.00 98.38 78 ARG A O 1
ATOM 647 N N . LEU A 1 79 ? 2.864 -7.441 -11.500 1.00 98.56 79 LEU A N 1
ATOM 648 C CA . LEU A 1 79 ? 1.838 -8.352 -10.984 1.00 98.56 79 LEU A CA 1
ATOM 649 C C . LEU A 1 79 ? 2.076 -8.676 -9.507 1.00 98.56 79 LEU A C 1
ATOM 651 O O . LEU A 1 79 ? 1.143 -8.589 -8.718 1.00 98.56 79 LEU A O 1
ATOM 655 N N . ALA A 1 80 ? 3.320 -8.958 -9.125 1.00 98.75 80 ALA A N 1
ATOM 656 C CA . ALA A 1 80 ? 3.649 -9.272 -7.742 1.00 98.75 80 ALA A CA 1
ATOM 657 C C . ALA A 1 80 ? 3.429 -8.074 -6.797 1.00 98.75 80 ALA A C 1
ATOM 659 O O . ALA A 1 80 ? 2.953 -8.261 -5.679 1.00 98.75 80 ALA A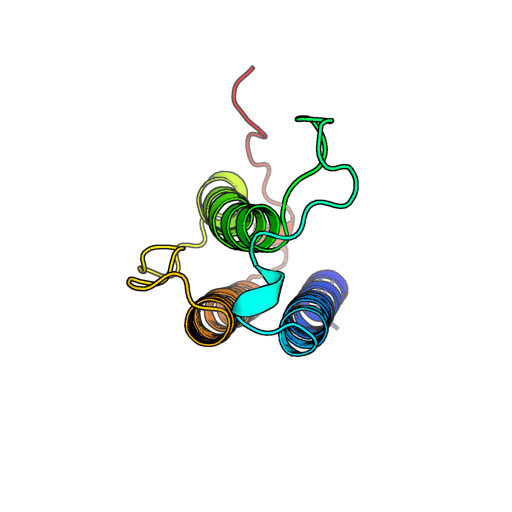 O 1
ATOM 660 N N . PHE A 1 81 ? 3.690 -6.838 -7.247 1.00 98.81 81 PHE A N 1
ATOM 661 C CA . PHE A 1 81 ? 3.306 -5.634 -6.497 1.00 98.81 81 PHE A CA 1
ATOM 662 C C . PHE A 1 81 ? 1.793 -5.535 -6.298 1.00 98.81 81 PHE A C 1
ATOM 664 O O . PHE A 1 81 ? 1.343 -5.252 -5.192 1.00 98.81 81 PHE A O 1
ATOM 671 N N . ILE A 1 82 ? 1.006 -5.776 -7.352 1.00 98.75 82 ILE A N 1
ATOM 672 C CA . ILE A 1 82 ? -0.463 -5.762 -7.285 1.00 98.75 82 ILE A CA 1
ATOM 673 C C . ILE A 1 82 ? -0.969 -6.810 -6.290 1.00 98.75 82 ILE A C 1
ATOM 675 O O . ILE A 1 82 ? -1.819 -6.488 -5.466 1.00 98.75 82 ILE A O 1
ATOM 679 N N . GLU A 1 83 ? -0.446 -8.035 -6.342 1.00 98.69 83 GLU A N 1
ATOM 680 C CA . GLU A 1 83 ? -0.846 -9.127 -5.448 1.00 98.69 83 GLU A CA 1
ATOM 681 C C . GLU A 1 83 ? -0.501 -8.818 -3.987 1.00 98.69 83 GLU A C 1
ATOM 683 O O . GLU A 1 83 ? -1.393 -8.849 -3.137 1.00 98.69 83 GLU A O 1
ATOM 688 N N . ARG A 1 84 ? 0.754 -8.434 -3.702 1.00 98.75 84 ARG A N 1
ATOM 689 C CA . ARG A 1 84 ? 1.200 -8.061 -2.349 1.00 98.75 84 ARG A CA 1
ATOM 690 C C . ARG A 1 84 ? 0.391 -6.887 -1.800 1.00 98.75 84 ARG A C 1
ATOM 692 O O . ARG A 1 84 ? -0.122 -6.965 -0.687 1.00 98.75 84 ARG A O 1
ATOM 699 N N . TYR A 1 85 ? 0.227 -5.818 -2.580 1.00 98.75 85 TYR A N 1
ATOM 700 C CA . TYR A 1 85 ? -0.514 -4.640 -2.131 1.00 98.75 85 TYR A CA 1
ATOM 701 C C . TYR A 1 85 ? -2.003 -4.936 -1.916 1.00 98.75 85 TYR A C 1
ATOM 703 O O . TYR A 1 85 ? -2.581 -4.476 -0.931 1.00 98.75 85 TYR A O 1
ATOM 711 N N . ALA A 1 86 ? -2.637 -5.713 -2.800 1.00 98.81 86 ALA A N 1
ATOM 712 C CA . ALA A 1 86 ? -4.041 -6.090 -2.653 1.00 98.81 86 ALA A CA 1
ATOM 713 C C . ALA A 1 86 ? -4.283 -6.940 -1.399 1.00 98.81 86 ALA A C 1
ATOM 715 O O . ALA A 1 86 ? -5.266 -6.707 -0.694 1.00 98.81 86 ALA A O 1
ATOM 716 N N . GLU A 1 87 ? -3.391 -7.893 -1.115 1.00 98.69 87 GLU A N 1
ATOM 717 C CA . GLU A 1 87 ? -3.456 -8.730 0.084 1.00 98.69 87 GLU A CA 1
ATOM 718 C C . GLU A 1 87 ? -3.302 -7.884 1.356 1.00 98.69 87 GLU A C 1
ATOM 720 O O . GLU A 1 87 ? -4.174 -7.898 2.228 1.00 98.69 87 GLU A O 1
ATOM 725 N N . ASP A 1 88 ? -2.219 -7.114 1.447 1.00 98.75 88 ASP A N 1
ATOM 726 C CA . ASP A 1 88 ? -1.879 -6.367 2.657 1.00 98.75 88 ASP A CA 1
ATOM 727 C C . ASP A 1 88 ? -2.890 -5.243 2.930 1.00 98.75 88 ASP A C 1
ATOM 729 O O . ASP A 1 88 ? -3.358 -5.089 4.059 1.00 98.75 88 ASP A O 1
ATOM 733 N N . SER A 1 89 ? -3.290 -4.482 1.902 1.00 98.75 89 SER A N 1
ATOM 734 C CA . SER A 1 89 ? -4.311 -3.433 2.054 1.00 98.75 89 SER A CA 1
ATOM 735 C C . SER A 1 89 ? -5.697 -4.002 2.380 1.00 98.75 89 SER A C 1
ATOM 737 O O . SER A 1 89 ? -6.473 -3.369 3.093 1.00 98.75 89 SER A O 1
ATOM 739 N N . GLY A 1 90 ? -6.011 -5.217 1.915 1.00 98.75 90 GLY A N 1
ATOM 740 C CA . GLY A 1 90 ? -7.220 -5.939 2.313 1.00 98.75 90 GLY A CA 1
ATOM 741 C C . GLY A 1 90 ? -7.221 -6.283 3.804 1.00 98.75 90 GLY A C 1
ATOM 742 O O . GLY A 1 90 ? -8.165 -5.939 4.508 1.00 98.75 90 GLY A O 1
ATOM 743 N N . LYS A 1 91 ? -6.125 -6.864 4.309 1.00 98.75 91 LYS A N 1
ATOM 744 C CA . LYS A 1 91 ? -5.971 -7.177 5.743 1.00 98.75 91 LYS A CA 1
ATOM 745 C C . LYS A 1 91 ? -6.055 -5.929 6.622 1.00 98.75 91 LYS A C 1
ATOM 747 O O . LYS A 1 91 ? -6.682 -5.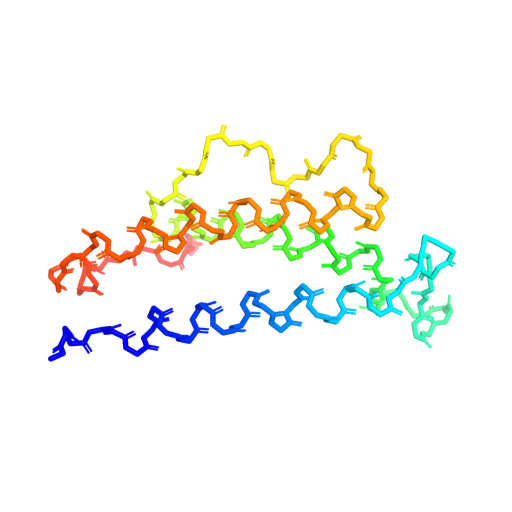962 7.677 1.00 98.75 91 LYS A O 1
ATOM 752 N N . ARG A 1 92 ? -5.457 -4.817 6.181 1.00 98.62 92 ARG A N 1
ATOM 753 C CA . ARG A 1 92 ? -5.575 -3.513 6.857 1.00 98.62 92 ARG A CA 1
ATOM 754 C C . ARG A 1 92 ? -7.020 -3.031 6.903 1.00 98.62 92 ARG A C 1
ATOM 756 O O . ARG A 1 92 ? -7.468 -2.590 7.954 1.00 98.62 92 ARG A O 1
ATOM 763 N N . LEU A 1 93 ? -7.752 -3.133 5.792 1.00 98.69 93 LEU A N 1
ATOM 764 C CA . LEU A 1 93 ? -9.160 -2.739 5.728 1.00 98.69 93 LEU A CA 1
ATOM 765 C C . LEU A 1 93 ? -10.017 -3.551 6.704 1.00 98.69 93 LEU A C 1
ATOM 767 O O . LEU A 1 93 ? -10.830 -2.971 7.420 1.00 98.69 93 LEU A O 1
ATOM 771 N N . ASP A 1 94 ? -9.820 -4.866 6.755 1.00 98.50 94 ASP A N 1
ATOM 772 C CA . ASP A 1 94 ? -10.541 -5.727 7.693 1.00 98.50 94 ASP A CA 1
ATOM 773 C C . ASP A 1 94 ? -10.196 -5.365 9.145 1.00 98.50 94 ASP A C 1
ATOM 775 O O . ASP A 1 94 ? -11.095 -5.160 9.956 1.00 98.50 94 ASP A O 1
ATOM 779 N N . ALA A 1 95 ? -8.915 -5.129 9.451 1.00 98.19 95 ALA A N 1
ATOM 780 C CA . ALA A 1 95 ? -8.496 -4.678 10.777 1.00 98.19 95 ALA A CA 1
ATOM 781 C C . ALA A 1 95 ? -9.096 -3.318 11.181 1.00 98.19 95 ALA A C 1
ATOM 783 O O . ALA A 1 95 ? -9.377 -3.116 12.360 1.00 98.19 95 ALA A O 1
ATOM 784 N N . LEU A 1 96 ? -9.290 -2.388 10.235 1.00 97.81 96 LEU A N 1
ATOM 785 C CA . LEU A 1 96 ? -9.941 -1.094 10.483 1.00 97.81 96 LEU A CA 1
ATOM 786 C C . LEU A 1 96 ? -11.445 -1.235 10.753 1.00 97.81 96 LEU A C 1
ATOM 788 O O . LEU A 1 96 ? -11.992 -0.474 11.549 1.00 97.81 96 LEU A O 1
ATOM 792 N N . ARG A 1 97 ? -12.116 -2.198 10.109 1.00 97.25 97 ARG A N 1
ATOM 793 C CA . ARG A 1 97 ? -13.548 -2.484 10.322 1.00 97.25 97 ARG A CA 1
ATOM 794 C C . ARG A 1 97 ? -13.845 -3.010 11.724 1.00 97.25 97 ARG A C 1
ATOM 796 O O . ARG A 1 97 ? -14.948 -2.797 12.217 1.00 97.25 97 ARG A O 1
ATOM 803 N N . ASP A 1 98 ? -12.860 -3.633 12.362 1.00 96.38 98 ASP A N 1
ATOM 804 C CA . ASP A 1 98 ? -12.973 -4.176 13.717 1.00 96.38 98 ASP A CA 1
ATOM 805 C C . ASP A 1 98 ? -12.713 -3.132 14.825 1.00 96.38 98 ASP A C 1
ATOM 807 O O . ASP A 1 98 ? -12.790 -3.465 16.009 1.00 96.38 98 ASP A O 1
ATOM 811 N N . LYS A 1 99 ? -12.381 -1.878 14.480 1.00 95.94 99 LYS A N 1
ATOM 812 C CA . LYS A 1 99 ? -12.076 -0.817 15.457 1.00 95.94 99 LYS A CA 1
ATOM 813 C C . LYS A 1 99 ? -13.321 -0.070 15.920 1.00 95.94 99 LYS A C 1
ATOM 815 O O . LYS A 1 99 ? -14.199 0.252 15.121 1.00 95.94 99 LYS A O 1
ATOM 820 N N . ASP A 1 100 ? -13.361 0.248 17.210 1.00 95.06 100 ASP A N 1
ATOM 821 C CA . ASP A 1 100 ? -14.426 1.019 17.844 1.00 95.06 100 ASP A CA 1
ATOM 822 C C . ASP A 1 100 ? -14.086 2.517 17.938 1.00 95.06 100 ASP A C 1
ATOM 824 O O . ASP A 1 100 ? -12.949 2.937 17.726 1.00 95.06 100 ASP A O 1
ATOM 828 N N . ASP A 1 101 ? -15.094 3.344 18.228 1.00 94.75 101 ASP A N 1
ATOM 829 C CA . ASP A 1 101 ? -14.936 4.804 18.293 1.00 94.75 101 ASP A CA 1
ATOM 830 C C . ASP A 1 101 ? -13.823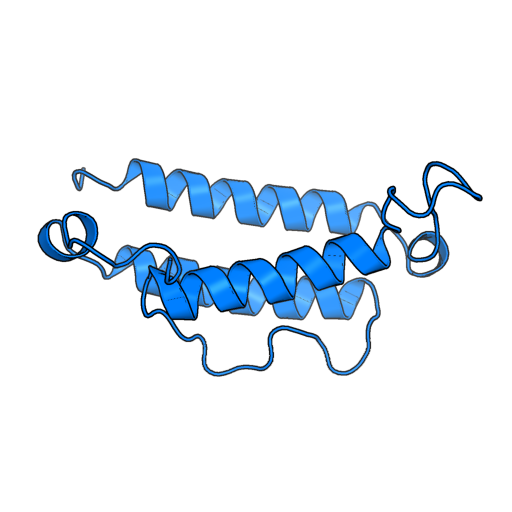 5.253 19.275 1.00 94.75 101 ASP A C 1
ATOM 832 O O . ASP A 1 101 ? -13.041 6.125 18.896 1.00 94.75 101 ASP A O 1
ATOM 836 N N . PRO A 1 102 ? -13.654 4.653 20.477 1.00 94.75 102 PRO A N 1
ATOM 837 C CA . PRO A 1 102 ? -12.528 4.973 21.357 1.00 94.75 102 PRO A CA 1
ATOM 838 C C . PRO A 1 102 ? -11.144 4.753 20.736 1.00 94.75 102 PRO A C 1
ATOM 840 O O . PRO A 1 102 ? -10.252 5.559 20.989 1.00 94.75 102 PRO A O 1
ATOM 843 N N . TRP A 1 103 ? -10.950 3.704 19.927 1.00 95.38 103 TRP A N 1
ATOM 844 C CA . TRP A 1 103 ? -9.683 3.484 19.220 1.00 95.38 103 TRP A CA 1
ATOM 845 C C . TRP A 1 103 ? -9.409 4.589 18.193 1.00 95.38 103 TRP A C 1
ATOM 847 O O . TRP A 1 103 ? -8.289 5.081 18.094 1.00 95.38 103 TRP A O 1
ATOM 857 N N . TRP A 1 104 ? -10.437 5.030 17.461 1.00 94.38 104 TRP A N 1
ATOM 858 C CA . TRP A 1 104 ? -10.314 6.137 16.502 1.00 94.38 104 TRP A CA 1
ATOM 859 C C . TRP A 1 104 ? -10.019 7.485 17.172 1.00 94.38 104 TRP A C 1
ATOM 861 O O . TRP A 1 104 ? -9.420 8.366 16.555 1.00 94.38 104 TRP A O 1
ATOM 871 N N . GLU A 1 105 ? -10.443 7.652 18.424 1.00 94.19 105 GLU A N 1
ATOM 872 C CA . GLU A 1 105 ? -10.254 8.865 19.228 1.00 94.19 105 GLU A CA 1
ATOM 873 C C . GLU A 1 105 ? -8.973 8.840 20.075 1.00 94.19 105 GLU A C 1
ATOM 875 O O . GLU A 1 105 ? -8.652 9.824 20.756 1.00 94.19 105 GLU A O 1
ATOM 880 N N . GLU A 1 106 ? -8.227 7.733 20.038 1.00 92.88 106 GLU A N 1
ATOM 881 C CA . GLU A 1 106 ? -6.986 7.577 20.779 1.00 92.88 106 GLU A CA 1
ATOM 882 C C . GLU A 1 106 ? -5.931 8.589 20.311 1.00 92.88 106 GLU A C 1
ATOM 884 O O . GLU A 1 106 ? -5.715 8.838 19.123 1.00 92.88 106 GLU A O 1
ATOM 889 N N . ARG A 1 107 ? -5.230 9.187 21.278 1.00 90.19 107 ARG A N 1
ATOM 890 C CA . ARG A 1 107 ? -4.100 10.067 20.984 1.00 90.19 107 ARG A CA 1
ATOM 891 C C . ARG A 1 107 ? -2.850 9.232 20.767 1.00 90.19 107 ARG A C 1
ATOM 893 O O . ARG A 1 107 ? -2.323 8.663 21.717 1.00 90.19 107 ARG A O 1
ATOM 900 N N . VAL A 1 108 ? -2.340 9.258 19.543 1.00 87.06 108 VAL A N 1
ATOM 901 C CA . VAL A 1 108 ? -1.073 8.625 19.167 1.00 87.06 108 VAL A CA 1
ATOM 902 C C . VAL A 1 108 ? 0.012 9.675 18.929 1.00 87.06 108 VAL A C 1
ATOM 904 O O . VAL A 1 108 ? -0.270 10.794 18.492 1.00 87.06 108 VAL A O 1
ATOM 907 N N . THR A 1 109 ? 1.264 9.332 19.223 1.00 81.56 109 THR A N 1
ATOM 908 C CA . THR A 1 109 ? 2.414 10.200 18.932 1.00 81.56 109 THR A CA 1
ATOM 909 C C . THR A 1 109 ? 2.713 10.170 17.437 1.00 81.56 109 THR A C 1
ATOM 911 O O . THR A 1 109 ? 2.909 9.104 16.855 1.00 81.56 109 THR A O 1
ATOM 914 N N . PHE A 1 110 ? 2.758 11.341 16.806 1.00 75.38 110 PHE A N 1
ATOM 915 C CA . PHE A 1 110 ? 2.935 11.459 15.364 1.00 75.38 110 PHE A CA 1
ATOM 916 C C . PHE A 1 110 ? 4.387 11.763 14.988 1.00 75.38 110 PHE A C 1
ATOM 918 O O . PHE A 1 110 ? 4.723 12.929 14.819 1.00 75.38 110 PHE A O 1
ATOM 925 N N . PHE A 1 111 ? 5.205 10.711 14.828 1.00 61.03 111 PHE A N 1
ATOM 926 C CA . PHE A 1 111 ? 6.666 10.787 14.651 1.00 61.03 111 PHE A CA 1
ATOM 927 C C . PHE A 1 111 ? 7.359 11.505 15.833 1.00 61.03 111 PHE A C 1
ATOM 929 O O . PHE A 1 111 ? 6.885 12.510 16.348 1.00 61.03 111 PHE A O 1
ATOM 936 N N . GLU A 1 112 ? 8.455 10.951 16.350 1.00 58.34 112 GLU A N 1
ATOM 937 C CA . GLU A 1 112 ? 9.214 11.622 17.417 1.00 58.34 112 GLU A CA 1
ATOM 938 C C . GLU A 1 112 ? 9.773 12.965 16.897 1.00 58.34 112 GLU A C 1
ATOM 940 O O . GLU A 1 112 ? 10.263 13.021 15.765 1.00 58.34 112 GLU A O 1
ATOM 945 N N . GLU A 1 113 ? 9.643 14.036 17.697 1.00 49.62 113 GLU A N 1
ATOM 946 C CA . GLU A 1 113 ? 10.291 15.345 17.469 1.00 49.62 113 GLU A CA 1
ATOM 947 C C . GLU A 1 113 ? 11.820 15.263 17.585 1.00 49.62 113 GLU A C 1
ATOM 949 O O . GLU A 1 113 ? 12.317 14.553 18.493 1.00 49.62 113 GLU A O 1
#

Radius of gyration: 15.93 Å; chains: 1; bounding box: 41×27×41 Å